Protein AF-A0A0G4FHY3-F1 (afdb_monomer)

pLDDT: mean 76.64, std 23.53, range [25.31, 97.62]

Structure (mmCIF, N/CA/C/O backbone):
data_AF-A0A0G4FHY3-F1
#
_entry.id   AF-A0A0G4FHY3-F1
#
loop_
_atom_site.group_PDB
_atom_site.id
_atom_site.type_symbol
_atom_site.label_atom_id
_atom_site.label_alt_id
_atom_site.label_comp_id
_atom_site.label_asym_id
_atom_site.label_entity_id
_atom_site.label_seq_id
_atom_site.pdbx_PDB_ins_code
_atom_site.Cartn_x
_atom_site.Cartn_y
_atom_site.Cartn_z
_atom_site.occupancy
_atom_site.B_iso_or_equiv
_atom_site.auth_seq_id
_atom_site.auth_comp_id
_atom_site.auth_asym_id
_atom_site.auth_atom_id
_atom_site.pdbx_PDB_model_num
ATOM 1 N N . MET A 1 1 ? 30.660 -23.565 -9.962 1.00 37.38 1 MET A N 1
ATOM 2 C CA . MET A 1 1 ? 29.547 -23.024 -10.775 1.00 37.38 1 MET A CA 1
ATOM 3 C C . MET A 1 1 ? 28.335 -22.859 -9.867 1.00 37.38 1 MET A C 1
ATOM 5 O O . MET A 1 1 ? 27.983 -23.794 -9.158 1.00 37.38 1 MET A O 1
ATOM 9 N N . GLN A 1 2 ? 27.834 -21.629 -9.758 1.00 36.97 2 GLN A N 1
ATOM 10 C CA . GLN A 1 2 ? 26.871 -21.184 -8.745 1.00 36.97 2 GLN A CA 1
ATOM 11 C C . GLN A 1 2 ? 25.466 -21.728 -9.037 1.00 36.97 2 GLN A C 1
ATOM 13 O O . GLN A 1 2 ? 24.968 -21.614 -10.152 1.00 36.97 2 GLN A O 1
ATOM 18 N N . ARG A 1 3 ? 24.839 -22.329 -8.019 1.00 38.53 3 ARG A N 1
ATOM 19 C CA . ARG A 1 3 ? 23.439 -22.769 -8.043 1.00 38.53 3 ARG A CA 1
ATOM 20 C C . ARG A 1 3 ? 22.540 -21.538 -7.930 1.00 38.53 3 ARG A C 1
ATOM 22 O O . ARG A 1 3 ? 22.625 -20.821 -6.936 1.00 38.53 3 ARG A O 1
ATOM 29 N N . GLY A 1 4 ? 21.711 -21.310 -8.947 1.00 34.38 4 GLY A N 1
ATOM 30 C CA . GLY A 1 4 ? 20.689 -20.268 -8.951 1.00 34.38 4 GLY A CA 1
ATOM 31 C C . GLY A 1 4 ? 19.748 -20.437 -7.761 1.00 34.38 4 GLY A C 1
ATOM 32 O O . GLY A 1 4 ? 19.126 -21.482 -7.585 1.00 34.38 4 GLY A O 1
ATOM 33 N N . TRP A 1 5 ? 19.696 -19.416 -6.913 1.00 36.44 5 TRP A N 1
ATOM 34 C CA . TRP A 1 5 ? 18.710 -19.295 -5.851 1.00 36.44 5 TRP A CA 1
ATOM 35 C C . TRP A 1 5 ? 17.417 -18.779 -6.485 1.00 36.44 5 TRP A C 1
ATOM 37 O O . TRP A 1 5 ? 17.346 -17.613 -6.863 1.00 36.44 5 TRP A O 1
ATOM 47 N N . ASP A 1 6 ? 16.420 -19.652 -6.628 1.00 43.19 6 ASP A N 1
ATOM 48 C CA . ASP A 1 6 ? 15.082 -19.283 -7.092 1.00 43.19 6 ASP A CA 1
ATOM 49 C C . ASP A 1 6 ? 14.117 -19.202 -5.889 1.00 43.19 6 ASP A C 1
ATOM 51 O O . ASP A 1 6 ? 13.710 -20.232 -5.338 1.00 43.19 6 ASP A O 1
ATOM 55 N N . PRO A 1 7 ? 13.766 -17.992 -5.418 1.00 42.69 7 PRO A N 1
ATOM 56 C CA . PRO A 1 7 ? 12.869 -17.809 -4.280 1.00 42.69 7 PRO A CA 1
ATOM 57 C C . PRO A 1 7 ? 11.392 -18.125 -4.594 1.00 42.69 7 PRO A C 1
ATOM 59 O O . PRO A 1 7 ? 10.575 -18.120 -3.668 1.00 42.69 7 PRO A O 1
ATOM 62 N N . LEU A 1 8 ? 11.025 -18.427 -5.849 1.00 45.44 8 LEU A N 1
ATOM 63 C CA . LEU A 1 8 ? 9.639 -18.717 -6.248 1.00 45.44 8 LEU A CA 1
ATOM 64 C C . LEU A 1 8 ? 9.207 -20.158 -5.953 1.00 45.44 8 LEU A C 1
ATOM 66 O O . LEU A 1 8 ? 8.008 -20.415 -5.825 1.00 45.44 8 LEU A O 1
ATOM 70 N N . ALA A 1 9 ? 10.147 -21.095 -5.800 1.00 46.34 9 ALA A N 1
ATOM 71 C CA . ALA A 1 9 ? 9.810 -22.511 -5.644 1.00 46.34 9 ALA A CA 1
ATOM 72 C C . ALA A 1 9 ? 9.086 -22.827 -4.321 1.00 46.34 9 ALA A C 1
ATOM 74 O O . ALA A 1 9 ? 8.292 -23.754 -4.271 1.00 46.34 9 ALA A O 1
ATOM 75 N N . LYS A 1 10 ? 9.301 -22.037 -3.258 1.00 39.06 10 LYS A N 1
ATOM 76 C CA . 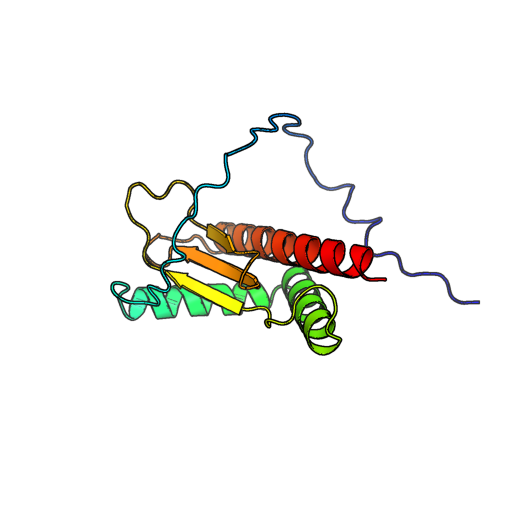LYS A 1 10 ? 8.710 -22.295 -1.928 1.00 39.06 10 LYS A CA 1
ATOM 77 C C . LYS A 1 10 ? 7.429 -21.517 -1.622 1.00 39.06 10 LYS A C 1
ATOM 79 O O . LYS A 1 10 ? 6.884 -21.667 -0.532 1.00 39.06 10 LYS A O 1
ATOM 84 N N . LEU A 1 11 ? 6.961 -20.655 -2.529 1.00 40.31 11 LEU A N 1
ATOM 85 C CA . LEU A 1 11 ? 5.754 -19.851 -2.291 1.00 40.31 11 LEU A CA 1
ATOM 86 C C . LEU A 1 11 ? 4.485 -20.469 -2.898 1.00 40.31 11 LEU A C 1
ATOM 88 O O . LEU A 1 11 ? 3.387 -20.079 -2.508 1.00 40.31 11 LEU A O 1
ATOM 92 N N . LYS A 1 12 ? 4.632 -21.418 -3.834 1.00 39.25 12 LYS A N 1
ATOM 93 C CA . LYS A 1 12 ? 3.509 -22.057 -4.536 1.00 39.25 12 LYS A CA 1
ATOM 94 C C . LYS A 1 12 ? 2.767 -23.098 -3.686 1.00 39.25 12 LYS A C 1
ATOM 96 O O . LYS A 1 12 ? 1.567 -23.251 -3.865 1.00 39.25 12 LYS A O 1
ATOM 101 N N . ASP A 1 13 ? 3.423 -23.710 -2.701 1.00 36.03 13 ASP A N 1
ATOM 102 C CA . ASP A 1 13 ? 2.856 -24.823 -1.918 1.00 36.03 13 ASP A CA 1
ATOM 103 C C . ASP A 1 13 ? 2.009 -24.401 -0.699 1.00 36.03 13 ASP A C 1
ATOM 105 O O . ASP A 1 13 ? 1.736 -25.209 0.185 1.00 36.03 13 ASP A O 1
ATOM 109 N N . SER A 1 14 ? 1.611 -23.129 -0.569 1.00 39.66 14 SER A N 1
ATOM 110 C CA . SER A 1 14 ? 0.862 -22.659 0.619 1.00 39.66 14 SER A CA 1
ATOM 111 C C . SER A 1 14 ? -0.305 -21.717 0.323 1.00 39.66 14 SER A C 1
ATOM 113 O O . SER A 1 14 ? -0.755 -20.998 1.215 1.00 39.66 14 SER A O 1
ATOM 115 N N . LEU A 1 15 ? -0.815 -21.710 -0.909 1.00 40.91 15 LEU A N 1
ATOM 116 C CA . LEU A 1 15 ? -2.033 -20.979 -1.258 1.00 40.91 15 LEU A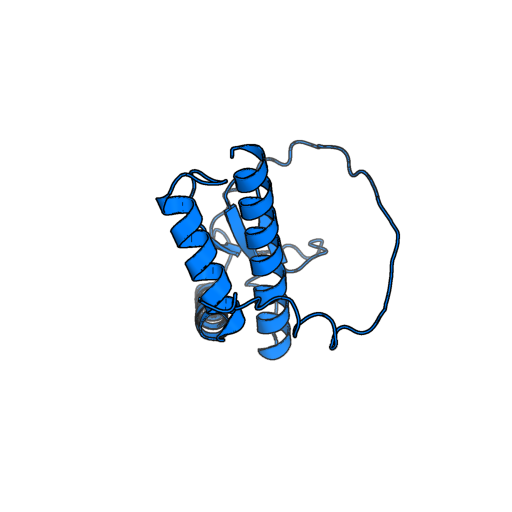 CA 1
ATOM 117 C C . LEU A 1 15 ? -3.196 -21.969 -1.412 1.00 40.91 15 LEU A C 1
ATOM 119 O O . LEU A 1 15 ? -3.110 -22.853 -2.264 1.00 40.91 15 LEU A O 1
ATOM 123 N N . PRO A 1 16 ? -4.279 -21.853 -0.621 1.00 36.81 16 PRO A N 1
ATOM 124 C CA . PRO A 1 16 ? -5.478 -22.634 -0.876 1.00 36.81 16 PRO A CA 1
ATOM 125 C C . PRO A 1 16 ? -6.066 -22.246 -2.235 1.00 36.81 16 PRO A C 1
ATOM 127 O O . PRO A 1 16 ? -6.204 -21.068 -2.570 1.00 36.81 16 PRO A O 1
ATOM 130 N N . SER A 1 17 ? -6.407 -23.268 -3.013 1.00 38.81 17 SER A N 1
ATOM 131 C CA . SER A 1 17 ? -7.092 -23.173 -4.295 1.00 38.81 17 SER A CA 1
ATOM 132 C C . SER A 1 17 ? -8.526 -22.690 -4.080 1.00 38.81 17 SER A C 1
ATOM 134 O O . SER A 1 17 ? -9.412 -23.506 -3.869 1.00 38.81 17 SER A O 1
ATOM 136 N N . PHE A 1 18 ? -8.780 -21.382 -4.125 1.00 40.62 18 PHE A N 1
ATOM 137 C CA . PHE A 1 18 ? -10.146 -20.875 -4.264 1.00 40.62 18 PHE A CA 1
ATOM 138 C C . PHE A 1 18 ? -10.204 -19.710 -5.263 1.00 40.62 18 PHE A C 1
ATOM 140 O O . PHE A 1 18 ? -9.692 -18.623 -5.017 1.00 40.62 18 PHE A O 1
ATOM 147 N N . LEU A 1 19 ? -10.897 -20.014 -6.366 1.00 37.62 19 LEU A N 1
ATOM 148 C CA . LEU A 1 19 ? -11.511 -19.151 -7.381 1.00 37.62 19 LEU A CA 1
ATOM 149 C C . LEU A 1 19 ? -10.616 -18.592 -8.492 1.00 37.62 19 LEU A C 1
ATOM 151 O O . LEU A 1 19 ? -10.154 -17.456 -8.496 1.00 37.62 19 LEU A O 1
ATOM 155 N N . SER A 1 20 ? -10.500 -19.450 -9.505 1.00 32.31 20 SER A N 1
ATOM 156 C CA . SER A 1 20 ? -10.386 -19.081 -10.909 1.00 32.31 20 SER A CA 1
ATOM 157 C C . SER A 1 20 ? -11.681 -18.427 -11.418 1.00 32.31 20 SER A C 1
ATOM 159 O O . SER A 1 20 ? -12.777 -18.875 -11.084 1.00 32.31 20 SER A O 1
ATOM 161 N N . SER A 1 21 ? -11.484 -17.474 -12.335 1.00 35.25 21 SER A N 1
ATOM 162 C CA . SER A 1 21 ? -12.373 -17.056 -13.431 1.00 35.25 21 SER A CA 1
ATOM 163 C C . SER A 1 21 ? -13.407 -15.955 -13.168 1.00 35.25 21 SER A C 1
ATOM 165 O O . SER A 1 21 ? -14.458 -16.157 -12.572 1.00 35.25 21 SER A O 1
ATOM 167 N N . GLY A 1 22 ? -13.122 -14.796 -13.766 1.00 25.31 22 GLY A N 1
ATOM 168 C CA . GLY A 1 22 ? -14.048 -13.688 -13.965 1.00 25.31 22 GLY A CA 1
ATOM 169 C C . GLY A 1 22 ? -13.314 -12.475 -14.524 1.00 25.31 22 GLY A C 1
ATOM 170 O O . GLY A 1 22 ? -13.193 -11.465 -13.842 1.00 25.31 22 GLY A O 1
ATOM 171 N N . SER A 1 23 ? -12.758 -12.602 -15.733 1.00 41.12 23 SER A N 1
ATOM 172 C CA . SER A 1 23 ? -12.209 -11.472 -16.485 1.00 41.12 23 SER A CA 1
ATOM 173 C C . SER A 1 23 ? -13.372 -10.559 -16.871 1.00 41.12 23 SER A C 1
ATOM 175 O O . SER A 1 23 ? -14.046 -10.800 -17.866 1.00 41.12 23 SER A O 1
ATOM 177 N N . VAL A 1 24 ? -13.656 -9.561 -16.038 1.00 31.92 24 VAL A N 1
ATOM 178 C CA . VAL A 1 24 ? -14.522 -8.440 -16.400 1.00 31.92 24 VAL A CA 1
ATOM 179 C C . VAL A 1 24 ? -13.596 -7.347 -16.898 1.00 31.92 24 VAL A C 1
ATOM 181 O O . VAL A 1 24 ? -12.868 -6.729 -16.123 1.00 31.92 24 VAL A O 1
ATOM 184 N N . GLU A 1 25 ? -13.608 -7.146 -18.210 1.00 33.97 25 GLU A N 1
ATOM 185 C CA . GLU A 1 25 ? -13.110 -5.932 -18.839 1.00 33.97 25 GLU A CA 1
ATOM 186 C C . GLU A 1 25 ? -13.931 -4.762 -18.285 1.00 33.97 25 GLU A C 1
ATOM 188 O O . GLU A 1 25 ? -15.050 -4.494 -18.719 1.00 33.97 25 GLU A O 1
ATOM 193 N N . THR A 1 26 ? -13.424 -4.095 -17.249 1.00 32.53 26 THR A N 1
ATOM 194 C CA . THR A 1 26 ? -13.975 -2.806 -16.840 1.00 32.53 26 THR A CA 1
ATOM 195 C C . THR A 1 26 ? -13.483 -1.756 -17.831 1.00 32.53 26 THR A C 1
ATOM 197 O O . THR A 1 26 ? -12.268 -1.654 -18.021 1.00 32.53 26 THR A O 1
ATOM 200 N N . PRO A 1 27 ? -14.385 -0.978 -18.451 1.00 36.16 27 PRO A N 1
ATOM 201 C CA . PRO A 1 27 ? -14.004 0.059 -19.392 1.00 36.16 27 PRO A CA 1
ATOM 202 C C . PRO A 1 27 ? -13.119 1.087 -18.687 1.00 36.16 27 PRO A C 1
ATOM 204 O O . PRO A 1 27 ? -13.431 1.513 -17.571 1.00 36.16 27 PRO A O 1
ATOM 207 N N . GLU A 1 28 ? -12.034 1.475 -19.360 1.00 40.66 28 GLU A N 1
ATOM 208 C CA . GLU A 1 28 ? -11.273 2.701 -19.120 1.00 40.66 28 GLU A CA 1
AT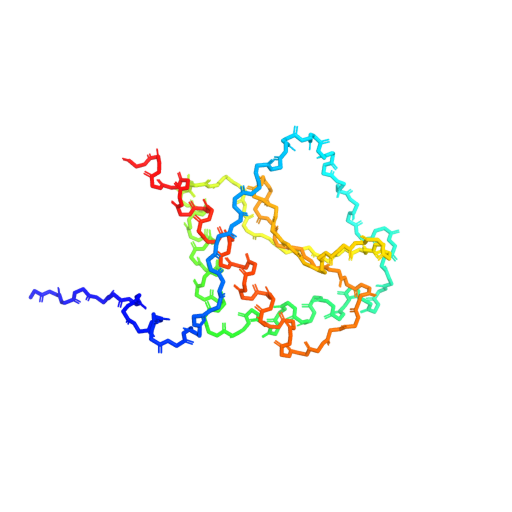OM 209 C C . GLU A 1 28 ? -12.245 3.888 -19.112 1.00 40.66 28 GLU A C 1
ATOM 211 O O . GLU A 1 28 ? -12.505 4.531 -20.123 1.00 40.66 28 GLU A O 1
ATOM 216 N N . LYS A 1 29 ? -12.855 4.157 -17.961 1.00 34.72 29 LYS A N 1
ATOM 217 C CA . LYS A 1 29 ? -13.359 5.482 -17.647 1.00 34.72 29 LYS A CA 1
ATOM 218 C C . LYS A 1 29 ? -12.226 6.185 -16.942 1.00 34.72 29 LYS A C 1
ATOM 220 O O . LYS A 1 29 ? -11.839 5.757 -15.854 1.00 34.72 29 LYS A O 1
ATOM 225 N N . ASP A 1 30 ? -11.727 7.235 -17.585 1.00 38.72 30 ASP A N 1
ATOM 226 C CA . ASP A 1 30 ? -10.990 8.341 -16.990 1.00 38.72 30 ASP A CA 1
ATOM 227 C C . ASP A 1 30 ? -11.533 8.651 -15.593 1.00 38.72 30 ASP A C 1
ATOM 229 O O . ASP A 1 30 ? -12.476 9.421 -15.405 1.00 38.72 30 ASP A O 1
ATOM 233 N N . LEU A 1 31 ? -10.954 8.002 -14.588 1.00 36.97 31 LEU A N 1
ATOM 234 C CA . LEU A 1 31 ? -11.096 8.423 -13.216 1.00 36.97 31 LEU A CA 1
ATOM 235 C C . LEU A 1 31 ? -10.094 9.564 -13.075 1.00 36.97 31 LEU A C 1
ATOM 237 O O . LEU A 1 31 ? -8.888 9.294 -13.139 1.00 36.97 31 LEU A O 1
ATOM 241 N N . PRO A 1 32 ? -10.536 10.824 -12.893 1.00 39.59 32 PRO A N 1
ATOM 242 C CA . PRO A 1 32 ? -9.618 11.854 -12.448 1.00 39.59 32 PRO A CA 1
ATOM 243 C C . PRO A 1 32 ? -9.013 11.314 -11.160 1.00 39.59 32 PRO A C 1
ATOM 245 O O . PRO A 1 32 ? -9.743 11.042 -10.208 1.00 39.59 32 PRO A O 1
ATOM 248 N N . CYS A 1 33 ? -7.705 11.053 -11.153 1.00 39.50 33 CYS A N 1
ATOM 249 C CA . CYS A 1 33 ? -7.011 10.693 -9.928 1.00 39.50 33 CYS A CA 1
ATOM 250 C C . CYS A 1 33 ? -7.269 11.852 -8.966 1.00 39.50 33 CYS A C 1
ATOM 252 O O . CYS A 1 33 ? -6.736 12.938 -9.212 1.00 39.50 33 CYS A O 1
ATOM 254 N N . PRO A 1 34 ? -8.080 11.699 -7.902 1.00 45.44 34 PRO A N 1
ATOM 255 C CA . PRO A 1 34 ? -8.130 12.747 -6.924 1.00 45.44 34 PRO A CA 1
ATOM 256 C C . PRO A 1 34 ? -6.821 12.593 -6.169 1.00 45.44 34 PRO A C 1
ATOM 258 O O . PRO A 1 34 ? -6.674 11.723 -5.307 1.00 45.44 34 PRO A O 1
ATOM 261 N N . VAL A 1 35 ? -5.865 13.457 -6.491 1.00 46.66 35 VAL A N 1
ATOM 262 C CA . VAL A 1 35 ? -4.896 13.930 -5.508 1.00 46.66 35 VAL A CA 1
ATOM 263 C C . VAL A 1 35 ? -5.702 14.737 -4.483 1.00 46.66 35 VAL A C 1
ATOM 265 O O . VAL A 1 35 ? -5.644 15.955 -4.431 1.00 46.66 35 VAL A O 1
ATOM 268 N N . GLN A 1 36 ? -6.551 14.051 -3.720 1.00 49.81 36 GLN A N 1
ATOM 269 C CA . GLN A 1 36 ? -7.063 14.538 -2.449 1.00 49.81 36 GLN A CA 1
ATOM 270 C C . GLN A 1 36 ? -6.270 13.790 -1.393 1.00 49.81 36 GLN A C 1
ATOM 272 O O . GLN A 1 36 ? -6.702 12.818 -0.772 1.00 49.81 36 GLN A O 1
ATOM 277 N N . SER A 1 37 ? -5.014 14.211 -1.314 1.00 56.41 37 SER A N 1
ATOM 278 C CA . SER A 1 37 ? -4.135 13.978 -0.189 1.00 56.41 37 SER A CA 1
ATOM 279 C C . SER A 1 37 ? -4.788 14.578 1.054 1.00 56.41 37 SER A C 1
ATOM 281 O O . SER A 1 37 ? -4.991 15.780 1.123 1.00 56.41 37 SER A O 1
ATOM 283 N N . ASP A 1 38 ? -5.108 13.728 2.026 1.00 55.97 38 ASP A N 1
ATOM 284 C CA . ASP A 1 38 ? -5.351 14.082 3.429 1.00 55.97 38 ASP A CA 1
ATOM 285 C C . ASP A 1 38 ? -6.541 15.011 3.802 1.00 55.97 38 ASP A C 1
ATOM 287 O O . ASP A 1 38 ? -6.829 15.099 4.998 1.00 55.97 38 ASP A O 1
ATOM 291 N N . ASP A 1 39 ? -7.277 15.622 2.860 1.00 61.94 39 ASP A N 1
ATOM 292 C CA . ASP A 1 39 ? -8.249 16.729 3.089 1.00 61.94 39 ASP A CA 1
ATOM 293 C C . ASP A 1 39 ? -9.499 16.442 3.957 1.00 61.94 39 ASP A C 1
ATOM 295 O O . ASP A 1 39 ? -10.347 17.308 4.153 1.00 61.94 39 ASP A O 1
ATOM 299 N N . GLY A 1 40 ? -9.602 15.269 4.575 1.00 77.31 40 GLY A N 1
ATOM 300 C CA . GLY A 1 40 ? -10.628 15.017 5.593 1.00 77.31 40 GLY A CA 1
ATOM 301 C C . GLY A 1 40 ? -10.309 13.887 6.566 1.00 77.31 40 GLY A C 1
ATOM 302 O O . GLY A 1 40 ? -11.187 13.435 7.298 1.00 77.31 40 GLY A O 1
ATOM 303 N N . LEU A 1 41 ? -9.050 13.437 6.605 1.00 88.56 41 LEU A N 1
ATOM 304 C CA . LEU A 1 41 ? -8.585 12.537 7.659 1.00 88.56 41 LEU A CA 1
ATOM 305 C C . LEU A 1 41 ? -8.231 13.338 8.907 1.00 88.56 41 LEU A C 1
ATOM 307 O O . LEU A 1 41 ? -7.493 14.325 8.820 1.00 88.56 41 LEU A O 1
ATOM 311 N N . SER A 1 42 ? -8.657 12.858 10.068 1.00 91.75 42 SER A N 1
ATOM 312 C CA . SER A 1 42 ? -8.146 13.340 11.350 1.00 91.75 42 SER A CA 1
ATOM 313 C C . SER A 1 42 ? -6.647 13.039 11.493 1.00 91.75 42 SER A C 1
ATOM 315 O O . SER A 1 42 ? -6.092 12.150 10.836 1.00 91.75 42 SER A O 1
ATOM 317 N N . GLU A 1 43 ? -5.959 13.782 12.362 1.00 92.44 43 GLU A N 1
ATOM 318 C CA . GLU A 1 43 ? -4.534 13.548 12.622 1.00 92.44 43 GLU A CA 1
ATOM 319 C C . GLU A 1 43 ? -4.280 12.132 13.167 1.00 92.44 43 GLU A C 1
ATOM 321 O O . GLU A 1 43 ? -3.294 11.488 12.804 1.00 92.44 43 GLU A O 1
ATOM 326 N N . GLU A 1 44 ? -5.195 11.630 13.998 1.00 93.56 44 GLU A N 1
ATOM 327 C CA . GLU A 1 44 ? -5.132 10.287 14.569 1.00 93.56 44 GLU A CA 1
ATOM 328 C C . GLU A 1 44 ? -5.206 9.210 13.482 1.00 93.56 44 GLU A C 1
ATOM 330 O O . GLU A 1 44 ? -4.318 8.361 13.412 1.00 93.56 44 GLU A O 1
ATOM 335 N N . GLU A 1 45 ? -6.176 9.299 12.568 1.00 93.62 45 GLU A N 1
ATOM 336 C CA . GLU A 1 45 ? -6.317 8.352 11.452 1.00 93.62 45 GLU A CA 1
ATOM 337 C C . GLU A 1 45 ? -5.075 8.349 10.551 1.00 93.62 45 GLU A C 1
ATOM 339 O O . GLU A 1 45 ? -4.573 7.287 10.162 1.00 93.62 45 GLU A O 1
ATOM 344 N N . ARG A 1 46 ? -4.518 9.531 10.245 1.00 92.19 46 ARG A N 1
ATOM 345 C CA . ARG A 1 46 ? -3.269 9.633 9.467 1.00 92.19 46 ARG A CA 1
ATOM 346 C C . ARG A 1 46 ? -2.107 8.976 10.201 1.00 92.19 46 ARG A C 1
ATOM 348 O O . ARG A 1 46 ? -1.328 8.237 9.591 1.00 92.19 46 ARG A O 1
ATOM 355 N N . ARG A 1 47 ? -1.971 9.247 11.500 1.00 94.38 47 ARG A N 1
ATOM 356 C CA . ARG A 1 47 ? -0.897 8.709 12.341 1.00 94.38 47 ARG A CA 1
ATOM 357 C C . ARG A 1 47 ? -0.994 7.190 12.451 1.00 94.38 47 ARG A C 1
ATOM 359 O O . ARG A 1 47 ? 0.020 6.515 12.270 1.00 94.38 47 ARG A O 1
ATOM 366 N N . GLU A 1 48 ? -2.187 6.656 12.695 1.00 95.00 48 GLU A N 1
ATOM 367 C CA . GLU A 1 48 ? -2.428 5.217 12.793 1.00 95.00 48 GLU A CA 1
ATOM 368 C C . GLU A 1 48 ? -2.145 4.516 11.460 1.00 95.00 48 GLU A C 1
ATOM 370 O O . GLU A 1 48 ? -1.384 3.546 11.427 1.00 95.00 48 GLU A O 1
ATOM 375 N N . CYS A 1 49 ? -2.656 5.045 10.346 1.00 94.81 49 CYS A N 1
ATOM 376 C CA . CYS A 1 49 ? -2.393 4.491 9.019 1.00 94.81 49 CYS A CA 1
ATOM 377 C C . CYS A 1 49 ? -0.887 4.450 8.707 1.00 94.81 49 CYS A C 1
ATOM 379 O O . CYS A 1 49 ? -0.354 3.399 8.340 1.00 94.81 49 CYS A O 1
ATOM 381 N N . ARG A 1 50 ? -0.156 5.550 8.939 1.00 94.88 50 ARG A N 1
ATOM 382 C CA . ARG A 1 50 ? 1.308 5.586 8.746 1.00 94.88 50 ARG A CA 1
ATOM 383 C C . ARG A 1 50 ? 2.038 4.615 9.672 1.00 94.88 50 ARG A C 1
ATOM 385 O O . ARG A 1 50 ? 2.998 3.967 9.248 1.00 94.88 50 ARG A O 1
ATOM 392 N N . PHE A 1 51 ? 1.590 4.485 10.920 1.00 95.62 51 PHE A N 1
ATOM 393 C CA . PHE A 1 51 ? 2.146 3.521 11.865 1.00 95.62 51 PHE A CA 1
ATOM 394 C C . PHE A 1 51 ? 1.962 2.079 11.374 1.00 95.62 51 PHE A C 1
ATOM 396 O O . PHE A 1 51 ? 2.924 1.306 11.380 1.00 95.62 51 PHE A O 1
ATOM 403 N N . LEU A 1 52 ? 0.764 1.727 10.902 1.00 96.00 52 LEU A N 1
ATOM 404 C CA . LEU A 1 52 ? 0.463 0.403 10.360 1.00 96.00 52 LEU A CA 1
ATOM 405 C C . LEU A 1 52 ? 1.273 0.104 9.096 1.00 96.00 52 LEU A C 1
ATOM 407 O O . LEU A 1 52 ? 1.852 -0.978 9.001 1.00 96.00 52 LEU A O 1
ATOM 411 N N . ILE A 1 53 ? 1.400 1.062 8.171 1.00 96.75 53 ILE A N 1
ATOM 412 C CA . ILE A 1 53 ? 2.253 0.922 6.979 1.00 96.75 53 ILE A CA 1
ATOM 413 C C . ILE A 1 53 ? 3.692 0.639 7.390 1.00 96.75 53 ILE A C 1
ATOM 415 O O . ILE A 1 53 ? 4.290 -0.315 6.894 1.00 96.75 53 ILE A O 1
ATOM 419 N N . ARG A 1 54 ? 4.244 1.428 8.319 1.00 95.62 54 ARG A N 1
ATOM 420 C CA . ARG A 1 54 ? 5.616 1.245 8.802 1.00 95.62 54 ARG A CA 1
ATOM 421 C C . ARG A 1 54 ? 5.805 -0.153 9.388 1.00 95.62 54 ARG A C 1
ATOM 423 O O . ARG A 1 54 ? 6.685 -0.885 8.950 1.00 95.62 54 ARG A O 1
ATOM 430 N N . LYS A 1 55 ? 4.936 -0.555 10.319 1.00 95.00 55 LYS A N 1
ATOM 431 C CA . LYS A 1 55 ? 5.019 -1.871 10.970 1.00 95.00 55 LYS A CA 1
ATOM 432 C C . LYS A 1 55 ? 4.805 -3.034 10.008 1.00 95.00 55 LYS A C 1
ATOM 434 O O . LYS A 1 55 ? 5.480 -4.052 10.129 1.00 95.00 55 LYS A O 1
ATOM 439 N N . GLY A 1 56 ? 3.894 -2.901 9.053 1.00 94.25 56 GLY A N 1
ATOM 440 C CA . GLY A 1 56 ? 3.665 -3.922 8.036 1.00 94.25 56 GLY A CA 1
ATOM 441 C C . GLY A 1 56 ? 4.802 -4.012 7.015 1.00 94.25 56 GLY A C 1
ATOM 442 O O . GLY A 1 56 ? 5.096 -5.101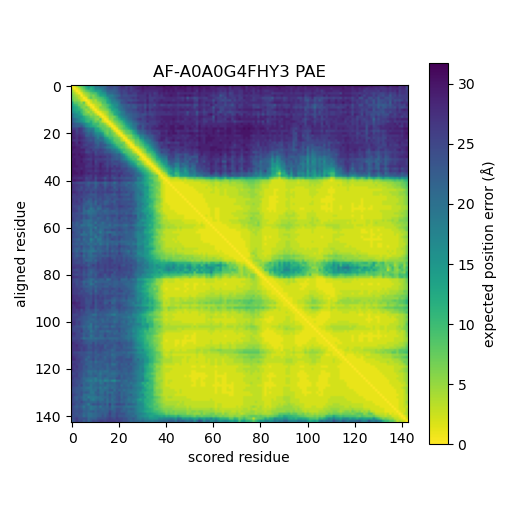 6.516 1.00 94.25 56 GLY A O 1
ATOM 443 N N . SER A 1 57 ? 5.480 -2.895 6.744 1.00 94.69 57 SER A N 1
ATOM 444 C CA . SER A 1 57 ? 6.654 -2.837 5.866 1.00 94.69 57 SER A CA 1
ATOM 445 C C . SER A 1 57 ? 7.894 -3.455 6.511 1.00 94.69 57 SER A C 1
ATOM 447 O O . SER A 1 57 ? 8.741 -3.972 5.791 1.00 94.69 57 SER A O 1
ATOM 449 N N . ASP A 1 58 ? 7.975 -3.494 7.846 1.00 93.19 58 ASP A N 1
ATOM 450 C CA . ASP A 1 58 ? 9.043 -4.196 8.574 1.00 93.19 58 ASP A CA 1
ATOM 451 C C . ASP A 1 58 ? 8.975 -5.728 8.388 1.00 93.19 58 ASP A C 1
ATOM 453 O O . ASP A 1 58 ? 9.958 -6.439 8.619 1.00 93.19 58 ASP A O 1
ATOM 457 N N . HIS A 1 59 ? 7.831 -6.270 7.952 1.00 93.81 59 HIS A N 1
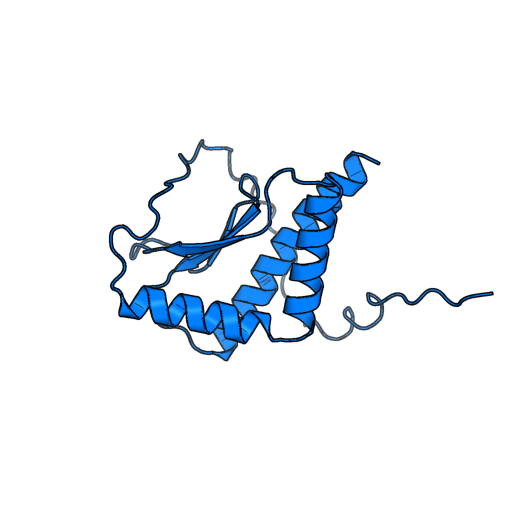ATOM 458 C CA . HIS A 1 59 ? 7.697 -7.698 7.689 1.00 93.81 59 HIS A CA 1
ATOM 459 C C . HIS A 1 59 ? 8.585 -8.111 6.506 1.00 93.81 59 HIS A C 1
ATOM 461 O O . HIS A 1 59 ? 8.412 -7.622 5.389 1.00 93.81 59 HIS A O 1
ATOM 467 N N . ARG A 1 60 ? 9.482 -9.084 6.727 1.00 92.62 60 ARG A N 1
ATOM 468 C CA . ARG A 1 60 ? 10.561 -9.473 5.796 1.00 92.62 60 ARG A CA 1
ATOM 469 C C . ARG A 1 60 ? 10.143 -9.518 4.320 1.00 92.62 60 ARG A C 1
ATOM 471 O O . ARG A 1 60 ? 10.755 -8.847 3.501 1.00 92.62 60 ARG A O 1
ATOM 478 N N . LYS A 1 61 ? 9.089 -10.275 3.991 1.00 92.19 61 LYS A N 1
ATOM 479 C CA . LYS A 1 61 ? 8.617 -10.428 2.599 1.00 92.19 61 LYS A CA 1
ATOM 480 C C . LYS A 1 61 ? 8.140 -9.109 1.979 1.00 92.19 61 LYS A C 1
ATOM 482 O O . LYS A 1 61 ? 8.373 -8.866 0.804 1.00 92.19 61 LYS A O 1
ATOM 487 N N . THR A 1 62 ? 7.459 -8.269 2.756 1.00 94.50 62 THR A N 1
ATOM 488 C CA . THR A 1 62 ? 6.974 -6.964 2.292 1.00 94.50 62 THR A CA 1
ATOM 489 C C . THR A 1 62 ? 8.156 -6.037 2.038 1.00 94.50 62 THR A C 1
ATOM 491 O O . THR A 1 62 ? 8.237 -5.433 0.972 1.00 94.50 62 THR A O 1
ATOM 494 N N . ARG A 1 63 ? 9.113 -6.001 2.974 1.00 96.56 63 ARG A N 1
ATOM 495 C CA . ARG A 1 63 ? 10.346 -5.221 2.850 1.00 96.56 63 ARG A CA 1
ATOM 496 C C . ARG A 1 63 ? 11.133 -5.574 1.590 1.00 96.56 63 ARG A C 1
ATOM 498 O O . ARG A 1 63 ? 11.477 -4.685 0.824 1.00 96.56 63 ARG A O 1
ATOM 505 N N . GLU A 1 64 ? 11.358 -6.866 1.349 1.00 96.12 64 GLU A N 1
ATOM 506 C CA . GLU A 1 64 ? 12.094 -7.355 0.174 1.00 96.12 64 GLU A CA 1
ATOM 507 C C . GLU A 1 64 ? 11.452 -6.879 -1.146 1.00 96.12 64 GLU A C 1
ATOM 509 O O . GLU A 1 64 ? 12.166 -6.468 -2.064 1.00 96.12 64 GLU A O 1
ATOM 514 N N . MET A 1 65 ? 10.115 -6.865 -1.232 1.00 95.44 65 MET A N 1
ATOM 515 C CA . MET A 1 65 ? 9.396 -6.354 -2.408 1.00 95.44 65 MET A CA 1
ATOM 516 C C . MET A 1 65 ? 9.513 -4.832 -2.557 1.00 95.44 65 MET A C 1
ATOM 518 O O . MET A 1 65 ? 9.754 -4.353 -3.664 1.00 95.44 65 MET A O 1
ATOM 522 N N . ILE A 1 66 ? 9.384 -4.074 -1.462 1.00 94.81 66 ILE A N 1
ATOM 523 C CA . ILE A 1 66 ? 9.524 -2.607 -1.473 1.00 94.81 66 ILE A CA 1
ATOM 524 C C . ILE A 1 66 ? 10.934 -2.206 -1.922 1.00 94.81 66 ILE A C 1
ATOM 526 O O . ILE A 1 66 ? 11.087 -1.358 -2.799 1.00 94.81 66 ILE A O 1
ATOM 530 N N . GLU A 1 67 ? 11.968 -2.850 -1.383 1.00 94.62 67 GLU A N 1
ATOM 531 C CA . GLU A 1 67 ? 13.351 -2.598 -1.793 1.00 94.62 67 GLU A CA 1
ATOM 532 C C . GLU A 1 67 ? 13.580 -2.946 -3.271 1.00 94.62 67 GLU A C 1
ATOM 534 O O . GLU A 1 67 ? 14.303 -2.249 -3.984 1.00 94.62 67 GLU A O 1
ATOM 539 N N . ALA A 1 68 ? 12.975 -4.031 -3.764 1.00 92.69 68 ALA A N 1
ATOM 540 C CA . ALA A 1 68 ? 13.073 -4.390 -5.173 1.00 92.69 68 ALA A CA 1
ATOM 541 C C . ALA A 1 68 ? 12.384 -3.353 -6.074 1.00 92.69 68 ALA A C 1
ATOM 543 O O . ALA A 1 68 ? 12.953 -2.973 -7.097 1.00 92.69 68 ALA A O 1
ATOM 544 N N . LEU A 1 69 ? 11.211 -2.854 -5.674 1.00 92.12 69 LEU A N 1
ATOM 545 C CA . LEU A 1 69 ? 10.506 -1.761 -6.348 1.00 92.12 69 LEU A CA 1
ATOM 546 C C . LEU A 1 69 ? 11.359 -0.489 -6.426 1.00 92.12 69 LEU A C 1
ATOM 548 O O . LEU A 1 69 ? 11.476 0.100 -7.501 1.00 92.12 69 LEU A O 1
ATOM 552 N N . GLN A 1 70 ? 12.006 -0.107 -5.323 1.00 90.56 70 GLN A N 1
ATOM 553 C CA . GLN A 1 70 ? 12.911 1.046 -5.273 1.00 90.56 70 GLN A CA 1
ATOM 554 C C . GLN A 1 70 ? 14.105 0.871 -6.221 1.00 90.56 70 GLN A C 1
ATOM 556 O O . GLN A 1 70 ? 14.354 1.734 -7.060 1.00 90.56 70 GLN A O 1
ATOM 561 N N . ARG A 1 71 ? 14.772 -0.291 -6.186 1.00 89.94 71 ARG A N 1
ATOM 562 C CA . ARG A 1 71 ? 15.895 -0.598 -7.093 1.00 89.94 71 ARG A CA 1
ATOM 563 C C . ARG A 1 71 ? 15.491 -0.609 -8.569 1.00 89.94 71 ARG A C 1
ATOM 565 O O . ARG A 1 71 ? 16.299 -0.263 -9.429 1.00 89.94 71 ARG A O 1
ATOM 572 N N . MET A 1 72 ? 14.272 -1.047 -8.893 1.00 86.75 72 MET A N 1
ATOM 573 C CA . MET A 1 72 ? 13.765 -1.003 -10.270 1.00 86.75 72 MET A CA 1
ATOM 574 C C . MET A 1 72 ? 13.549 0.441 -10.735 1.00 86.75 72 MET A C 1
ATOM 576 O O . MET A 1 72 ? 13.982 0.780 -11.838 1.00 86.75 72 MET A O 1
ATOM 580 N N . ALA A 1 73 ? 12.977 1.292 -9.877 1.00 85.06 73 ALA A N 1
ATOM 581 C CA . ALA A 1 73 ? 12.784 2.712 -10.163 1.00 85.06 73 ALA A CA 1
ATOM 582 C C . ALA A 1 73 ? 14.121 3.458 -10.353 1.00 85.06 73 ALA A C 1
ATOM 584 O O . ALA A 1 73 ? 14.283 4.166 -11.344 1.00 85.06 73 ALA A O 1
ATOM 585 N N . GLU A 1 74 ? 15.115 3.234 -9.482 1.00 84.25 74 GLU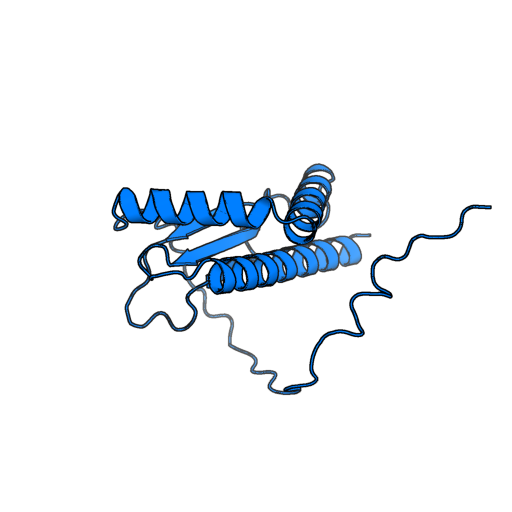 A N 1
ATOM 586 C CA . GLU A 1 74 ? 16.464 3.828 -9.595 1.00 84.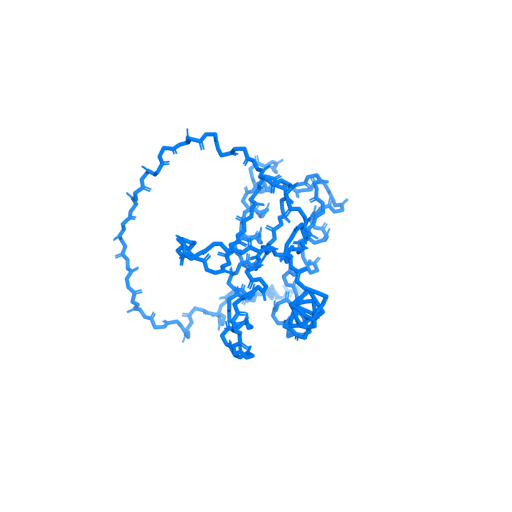25 74 GLU A CA 1
ATOM 587 C C . GLU A 1 74 ? 17.163 3.480 -10.917 1.00 84.25 74 GLU A C 1
ATOM 589 O O . GLU A 1 74 ? 17.897 4.287 -11.482 1.00 84.25 74 GLU A O 1
ATOM 594 N N . ARG A 1 75 ? 16.914 2.276 -11.439 1.00 83.19 75 ARG A N 1
ATOM 595 C CA . ARG A 1 75 ? 17.472 1.800 -12.714 1.00 83.19 75 ARG A CA 1
ATOM 596 C C . ARG A 1 75 ? 16.653 2.237 -13.932 1.00 83.19 75 ARG A C 1
ATOM 598 O O . ARG A 1 75 ? 16.937 1.777 -15.036 1.00 83.19 75 ARG A O 1
ATOM 605 N N . GLY A 1 76 ? 15.607 3.046 -13.746 1.00 77.25 76 GLY A N 1
ATOM 606 C CA . GLY A 1 76 ? 14.687 3.462 -14.810 1.00 77.25 76 GLY A CA 1
ATOM 607 C C . GLY A 1 76 ? 13.878 2.310 -15.421 1.00 77.25 76 GLY A C 1
ATOM 608 O O . GLY A 1 76 ? 13.335 2.442 -16.523 1.00 77.25 76 GLY A O 1
ATOM 609 N N . LYS A 1 77 ? 13.800 1.161 -14.735 1.00 70.50 77 LYS A N 1
ATOM 610 C CA . LYS A 1 77 ? 13.085 -0.025 -15.213 1.00 70.50 77 LYS A CA 1
ATOM 611 C C . LYS A 1 77 ? 11.626 0.025 -14.771 1.00 70.50 77 LYS A C 1
ATOM 613 O O . LYS A 1 77 ? 11.319 0.137 -13.589 1.00 70.50 77 LYS A O 1
ATOM 618 N N . GLY A 1 78 ? 10.716 -0.095 -15.736 1.00 65.44 78 GLY A N 1
ATOM 619 C CA . GLY A 1 78 ? 9.277 -0.265 -15.512 1.00 65.44 78 GLY A CA 1
ATOM 620 C C . GLY A 1 78 ? 8.503 0.977 -15.042 1.00 65.44 78 GLY A C 1
ATOM 621 O O . GLY A 1 78 ? 7.374 1.177 -15.483 1.00 65.44 78 GLY A O 1
ATOM 622 N N . THR A 1 79 ? 9.083 1.849 -14.217 1.00 67.31 79 THR A N 1
ATOM 623 C CA . THR A 1 79 ? 8.455 3.097 -13.746 1.00 67.31 79 THR A CA 1
ATOM 624 C C . THR A 1 79 ? 9.498 4.200 -13.571 1.00 67.31 79 THR A C 1
ATOM 626 O O . THR A 1 79 ? 10.620 3.929 -13.151 1.00 67.31 79 THR A O 1
ATOM 629 N N . ARG A 1 80 ? 9.135 5.442 -13.919 1.00 68.25 80 ARG A N 1
ATOM 630 C CA . ARG A 1 80 ? 9.953 6.638 -13.642 1.00 68.25 80 ARG A CA 1
ATOM 631 C C . ARG A 1 80 ? 9.64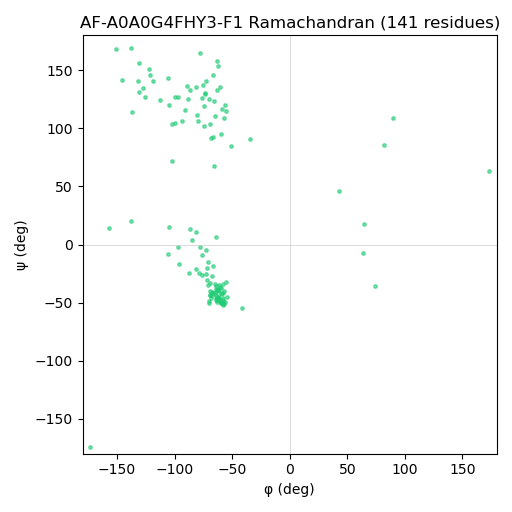6 7.214 -12.258 1.00 68.25 80 ARG A C 1
ATOM 633 O O . ARG A 1 80 ? 10.487 7.885 -11.673 1.00 68.25 80 ARG A O 1
ATOM 640 N N . GLU A 1 81 ? 8.450 6.937 -11.747 1.00 73.88 81 GLU A N 1
ATOM 641 C CA . GLU A 1 81 ? 8.004 7.372 -10.432 1.00 73.88 81 GLU A CA 1
ATOM 642 C C . GLU A 1 81 ? 8.385 6.343 -9.368 1.00 73.88 81 GLU A C 1
ATOM 644 O O . GLU A 1 81 ? 8.234 5.126 -9.560 1.00 73.88 81 GLU A O 1
ATOM 649 N N . GLY A 1 82 ? 8.891 6.849 -8.243 1.00 82.50 82 GLY A N 1
ATOM 650 C CA . GLY A 1 82 ? 9.223 6.042 -7.078 1.00 82.50 82 GLY A CA 1
ATOM 651 C C . GLY A 1 82 ? 7.990 5.349 -6.505 1.00 82.50 82 GLY A C 1
ATOM 652 O O . GLY A 1 82 ? 6.861 5.802 -6.664 1.00 82.50 82 GLY A O 1
ATOM 653 N N . PHE A 1 83 ? 8.209 4.218 -5.842 1.00 91.31 83 PHE A N 1
ATOM 654 C CA . PHE A 1 83 ? 7.141 3.524 -5.134 1.00 91.31 83 PHE A CA 1
ATOM 655 C C . PHE A 1 83 ? 6.769 4.280 -3.856 1.00 91.31 83 PHE A C 1
ATOM 657 O O . PHE A 1 83 ? 7.655 4.615 -3.065 1.00 91.31 83 PHE A O 1
ATOM 664 N N . SER A 1 84 ? 5.476 4.526 -3.640 1.00 93.38 84 SER A N 1
ATOM 665 C CA . SER A 1 84 ? 5.002 5.297 -2.488 1.00 93.38 84 SER A CA 1
ATOM 666 C C . SER A 1 84 ? 3.746 4.707 -1.833 1.00 93.38 84 SER A C 1
ATOM 668 O O . SER A 1 84 ? 3.108 3.790 -2.359 1.00 93.38 84 SER A O 1
ATOM 670 N N . PHE A 1 85 ? 3.401 5.238 -0.658 1.00 94.81 85 PHE A N 1
ATOM 671 C CA . PHE A 1 85 ? 2.187 4.890 0.072 1.00 94.81 85 PHE A CA 1
ATOM 672 C C . PHE A 1 85 ? 1.314 6.118 0.311 1.00 94.81 85 PHE A C 1
ATOM 674 O O . PHE A 1 85 ? 1.829 7.197 0.600 1.00 94.81 85 PHE A O 1
ATOM 681 N N . MET A 1 86 ? -0.004 5.925 0.294 1.00 93.88 86 MET A N 1
ATOM 682 C CA . MET A 1 86 ? -0.983 6.974 0.560 1.00 93.88 86 MET A CA 1
ATOM 683 C C . MET A 1 86 ? -2.034 6.523 1.579 1.00 93.88 86 MET A C 1
ATOM 685 O O . MET A 1 86 ? -2.651 5.466 1.449 1.00 93.88 86 MET A O 1
ATOM 689 N N . CYS A 1 87 ? -2.273 7.362 2.579 1.00 93.75 87 CYS A N 1
ATOM 690 C CA . CYS A 1 87 ? -3.426 7.256 3.465 1.00 93.75 87 CYS A CA 1
ATOM 691 C C . CYS A 1 87 ? -4.493 8.208 2.928 1.00 93.75 87 CYS A C 1
ATOM 693 O O . CYS A 1 87 ? -4.197 9.376 2.694 1.00 93.75 87 CYS A O 1
ATOM 695 N N . ARG A 1 88 ? -5.712 7.722 2.695 1.00 92.06 88 ARG A N 1
ATOM 696 C CA . ARG A 1 88 ? -6.812 8.559 2.201 1.00 92.06 88 ARG A CA 1
ATOM 697 C C . ARG A 1 88 ? -8.075 8.361 3.015 1.00 92.06 88 ARG A C 1
ATOM 699 O O . ARG A 1 88 ? -8.279 7.304 3.616 1.00 92.06 88 ARG A O 1
ATOM 706 N N . GLN A 1 89 ? -8.937 9.366 2.988 1.00 92.19 89 GLN A N 1
ATOM 707 C CA . GLN A 1 89 ? -10.310 9.198 3.426 1.00 92.19 89 GLN A CA 1
ATOM 708 C C . GLN A 1 89 ? -11.085 8.432 2.352 1.00 92.19 89 GLN A C 1
ATOM 710 O O . GLN A 1 89 ? -10.924 8.661 1.146 1.00 92.19 89 GLN A O 1
ATOM 715 N N . CYS A 1 90 ? -11.905 7.494 2.801 1.00 90.25 90 CYS A N 1
ATOM 716 C CA . CYS A 1 90 ? -12.799 6.721 1.959 1.00 90.25 90 CYS A CA 1
ATOM 717 C C . CYS A 1 90 ? -14.240 6.965 2.369 1.00 90.25 90 CYS A C 1
ATOM 719 O O . CYS A 1 90 ? -14.558 7.040 3.557 1.00 90.25 90 CYS A O 1
ATOM 721 N N . THR A 1 91 ? -15.113 7.055 1.378 1.00 89.62 91 THR A N 1
ATOM 722 C CA . THR A 1 91 ? -16.544 7.216 1.609 1.00 89.62 91 THR A CA 1
ATOM 723 C C . THR A 1 91 ? -17.182 5.872 1.998 1.00 89.62 91 THR A C 1
ATOM 725 O O . THR A 1 91 ? -16.564 4.808 1.816 1.00 89.62 91 THR A O 1
ATOM 728 N N . PRO A 1 92 ? -18.411 5.873 2.540 1.00 85.81 92 PRO A N 1
ATOM 729 C CA . PRO A 1 92 ? -19.150 4.641 2.817 1.00 85.81 92 PRO A CA 1
ATOM 730 C C . PRO A 1 92 ? -19.318 3.737 1.584 1.00 85.81 92 PRO A C 1
ATOM 732 O O . PRO A 1 92 ? -19.253 2.517 1.713 1.00 85.81 92 PRO A O 1
ATOM 735 N N . GLU A 1 93 ? -19.428 4.318 0.387 1.00 88.62 93 GLU A N 1
ATOM 736 C CA . GLU A 1 93 ? -19.602 3.614 -0.894 1.00 88.62 93 GLU A CA 1
ATOM 737 C C . GLU A 1 93 ? -18.302 2.980 -1.410 1.00 88.62 93 GLU A C 1
ATOM 739 O O . GLU A 1 93 ? -18.311 2.220 -2.379 1.00 88.62 93 GLU A O 1
ATOM 744 N N . THR A 1 94 ? -17.161 3.280 -0.781 1.00 86.25 94 THR A N 1
ATOM 745 C CA . THR A 1 94 ? -15.877 2.702 -1.181 1.00 86.25 94 THR A CA 1
ATOM 746 C C . THR A 1 94 ? -15.892 1.189 -0.938 1.00 86.25 94 THR A C 1
ATOM 748 O O . THR A 1 94 ? -15.876 0.723 0.205 1.00 86.25 94 THR A O 1
ATOM 751 N N . VAL A 1 95 ? -15.905 0.413 -2.022 1.00 88.25 95 VAL A N 1
ATOM 752 C CA . VAL A 1 95 ? -16.019 -1.052 -1.966 1.00 88.25 95 VAL A CA 1
ATOM 753 C C . VAL A 1 95 ? -14.746 -1.684 -1.401 1.00 88.25 95 VAL A C 1
ATOM 755 O O . VAL A 1 95 ? -14.807 -2.469 -0.455 1.00 88.25 95 VAL A O 1
ATOM 758 N N . THR A 1 96 ? -13.576 -1.317 -1.935 1.00 91.81 96 THR A N 1
ATOM 759 C CA . THR A 1 96 ? -12.290 -1.867 -1.491 1.00 91.81 96 THR A CA 1
ATOM 760 C C . THR A 1 96 ? -11.588 -0.905 -0.535 1.00 91.81 96 THR A C 1
ATOM 762 O O . THR A 1 96 ? -11.371 0.255 -0.874 1.00 91.81 96 THR A O 1
ATOM 765 N N . PRO A 1 97 ? -11.179 -1.353 0.665 1.00 93.38 97 PRO A N 1
ATOM 766 C CA . PRO A 1 97 ? -10.561 -0.462 1.641 1.00 93.38 97 PRO A CA 1
ATOM 767 C C . PRO A 1 97 ? -9.085 -0.144 1.327 1.00 93.38 97 PRO A C 1
ATOM 769 O O . PRO A 1 97 ? -8.444 0.593 2.074 1.00 93.38 97 PRO A O 1
ATOM 772 N N . THR A 1 98 ? -8.525 -0.729 0.265 1.00 96.06 98 THR A N 1
ATOM 773 C CA . THR A 1 98 ? -7.152 -0.521 -0.216 1.00 96.06 98 THR A CA 1
ATOM 774 C C . THR A 1 98 ? -7.081 -0.726 -1.719 1.00 96.06 98 THR A C 1
ATOM 776 O O . THR A 1 98 ? -7.996 -1.295 -2.326 1.00 96.06 98 THR A O 1
ATOM 779 N N . GLY A 1 99 ? -5.956 -0.326 -2.301 1.00 95.38 99 GLY A N 1
ATOM 780 C CA . GLY A 1 99 ? -5.629 -0.635 -3.682 1.00 95.38 99 GLY A CA 1
ATOM 781 C C . GLY A 1 99 ? -4.224 -0.188 -4.055 1.00 95.38 99 GLY A C 1
ATOM 782 O O . GLY A 1 99 ? -3.455 0.301 -3.226 1.00 95.38 99 GLY A O 1
ATOM 783 N N . TYR A 1 100 ? -3.908 -0.342 -5.332 1.00 95.00 100 TYR A N 1
ATOM 784 C CA . TYR A 1 100 ? -2.680 0.136 -5.946 1.00 95.00 100 TYR A CA 1
ATOM 785 C C . TYR A 1 100 ? -3.036 0.976 -7.173 1.00 95.00 100 TYR A C 1
ATOM 787 O O . TYR A 1 100 ? -3.886 0.576 -7.965 1.00 95.00 100 TYR A O 1
ATOM 795 N N . TYR A 1 101 ? -2.400 2.136 -7.315 1.00 91.38 101 TYR A N 1
ATOM 796 C CA . TYR A 1 101 ? -2.488 3.001 -8.487 1.00 91.38 101 TYR A CA 1
ATOM 797 C C . TYR A 1 101 ? -1.258 2.772 -9.382 1.00 91.38 101 TYR A C 1
ATOM 799 O O . TYR A 1 101 ? -0.172 3.253 -9.045 1.00 91.38 101 TYR A O 1
ATOM 807 N N . PRO A 1 102 ? -1.390 2.065 -10.525 1.00 89.00 102 PRO A N 1
ATOM 808 C CA . PRO A 1 102 ? -0.253 1.724 -11.387 1.00 89.00 102 PRO A CA 1
ATOM 809 C C . PRO A 1 102 ? 0.342 2.902 -12.161 1.00 89.00 102 PRO A C 1
ATOM 811 O O . PRO A 1 102 ? 1.464 2.791 -12.664 1.00 89.00 102 PRO A O 1
ATOM 814 N N . THR A 1 103 ? -0.424 3.984 -12.313 1.00 85.56 103 THR A N 1
ATOM 815 C CA . THR A 1 103 ? -0.023 5.221 -12.996 1.00 85.56 103 THR A CA 1
ATOM 816 C C . THR A 1 103 ? 1.014 5.975 -12.178 1.00 85.56 103 THR A C 1
ATOM 818 O O . THR A 1 103 ? 2.069 6.292 -12.711 1.00 85.56 103 THR A O 1
ATOM 821 N N . ILE A 1 104 ? 0.741 6.146 -10.881 1.00 86.50 104 ILE A N 1
ATOM 822 C CA . ILE A 1 104 ? 1.598 6.873 -9.932 1.00 86.50 104 ILE A CA 1
ATOM 823 C C . ILE A 1 104 ? 2.390 5.968 -8.978 1.00 86.50 104 ILE A C 1
ATOM 825 O O . ILE A 1 104 ? 2.830 6.381 -7.906 1.00 86.50 104 ILE A O 1
ATOM 829 N N . ASN A 1 105 ? 2.467 4.677 -9.305 1.00 89.75 105 ASN A N 1
ATOM 830 C CA . ASN A 1 105 ? 3.151 3.639 -8.536 1.00 89.75 105 ASN A CA 1
ATOM 831 C C . ASN A 1 105 ? 2.922 3.702 -7.005 1.00 89.75 105 ASN A C 1
ATOM 833 O O . ASN A 1 105 ? 3.857 3.580 -6.210 1.00 89.75 105 ASN A O 1
ATOM 837 N N . THR A 1 106 ? 1.666 3.887 -6.586 1.00 93.25 106 THR A N 1
ATOM 838 C CA . THR A 1 106 ? 1.322 4.176 -5.185 1.00 93.25 106 THR A CA 1
ATOM 839 C C . THR A 1 106 ? 0.296 3.198 -4.634 1.00 93.25 106 THR A C 1
ATOM 841 O O . THR A 1 106 ? -0.777 3.018 -5.209 1.00 93.25 106 THR A O 1
ATOM 844 N N . VAL A 1 107 ? 0.602 2.580 -3.493 1.00 96.00 107 VAL A N 1
ATOM 845 C CA . VAL A 1 107 ? -0.366 1.775 -2.729 1.00 96.00 107 VAL A CA 1
ATOM 846 C C . VAL A 1 107 ? -1.140 2.686 -1.783 1.00 96.00 107 VAL A C 1
ATOM 848 O O . VAL A 1 107 ? -0.543 3.481 -1.062 1.00 96.00 107 VAL A O 1
ATOM 851 N N . TRP A 1 108 ? -2.462 2.554 -1.745 1.00 95.19 108 TRP A N 1
ATOM 852 C CA . TRP A 1 108 ? -3.322 3.386 -0.911 1.00 95.19 108 TRP A CA 1
ATOM 853 C C . TRP A 1 108 ? -4.167 2.574 0.072 1.00 95.19 108 TRP A C 1
ATOM 855 O O . TRP A 1 108 ? -4.553 1.434 -0.199 1.00 95.19 108 TRP A O 1
ATOM 865 N N . PHE A 1 109 ? -4.480 3.197 1.210 1.00 96.06 109 PHE A N 1
ATOM 866 C CA . PHE A 1 109 ? -5.317 2.641 2.273 1.00 96.06 109 PHE A CA 1
ATOM 867 C C . PHE A 1 109 ? -6.375 3.650 2.715 1.00 96.06 109 PHE A C 1
ATOM 869 O O . PHE A 1 109 ? -6.082 4.837 2.874 1.00 96.06 109 PHE A O 1
ATOM 876 N N . CYS A 1 110 ? -7.586 3.164 2.979 1.00 94.94 110 CYS A N 1
ATOM 877 C CA . CYS A 1 110 ? -8.605 3.914 3.703 1.00 94.94 110 CYS A CA 1
ATOM 878 C C . CYS A 1 110 ? -8.187 4.055 5.166 1.00 94.94 110 CYS A C 1
ATOM 880 O O . CYS A 1 110 ? -8.281 3.093 5.929 1.00 94.94 110 CYS A O 1
ATOM 882 N N . ALA A 1 111 ? -7.717 5.234 5.558 1.00 94.06 111 ALA A N 1
ATOM 883 C CA . ALA A 1 111 ? -7.229 5.477 6.914 1.00 94.06 111 ALA A CA 1
ATOM 884 C C . ALA A 1 111 ? -8.363 5.689 7.926 1.00 94.06 111 ALA A C 1
ATOM 886 O O . ALA A 1 111 ? -8.197 5.374 9.095 1.00 94.06 111 ALA A O 1
ATOM 887 N N . ASN A 1 112 ? -9.535 6.128 7.464 1.00 93.12 112 ASN A N 1
ATOM 888 C CA . ASN A 1 112 ? -10.738 6.293 8.283 1.00 93.12 112 ASN A CA 1
ATOM 889 C C . ASN A 1 112 ? -11.525 4.990 8.514 1.00 93.12 112 ASN A C 1
ATOM 891 O O . ASN A 1 112 ? -12.668 5.007 8.970 1.00 93.12 112 ASN A O 1
ATOM 895 N N . ARG A 1 113 ? -10.950 3.835 8.156 1.00 90.44 113 ARG A N 1
ATOM 896 C CA . ARG A 1 113 ? -11.521 2.521 8.467 1.00 90.44 113 ARG A CA 1
ATOM 897 C C . ARG A 1 113 ? -10.723 1.864 9.579 1.00 90.44 113 ARG A C 1
ATOM 899 O O . ARG A 1 113 ? -9.503 1.959 9.617 1.00 90.44 113 ARG A O 1
ATOM 906 N N . LYS A 1 114 ? -11.416 1.140 10.459 1.00 90.31 114 LYS A N 1
ATOM 907 C CA . LYS A 1 114 ? -10.762 0.369 11.520 1.00 90.31 114 LYS A CA 1
ATOM 908 C C . LYS A 1 114 ? -10.021 -0.822 10.923 1.00 90.31 114 LYS A C 1
ATOM 910 O O . LYS A 1 114 ? -10.618 -1.659 10.246 1.00 90.31 114 LYS A O 1
ATOM 915 N N . TRP A 1 115 ? -8.733 -0.917 11.229 1.00 94.00 115 TRP A N 1
ATOM 916 C CA . TRP A 1 115 ? -7.854 -1.966 10.734 1.00 94.00 115 TRP A CA 1
ATOM 917 C C . TRP A 1 115 ? -7.397 -2.891 11.858 1.00 94.00 115 TRP A C 1
ATOM 919 O O . TRP A 1 115 ? -6.773 -2.472 12.827 1.00 94.00 115 TRP A O 1
ATOM 929 N N . GLY A 1 116 ? -7.638 -4.191 11.698 1.00 94.00 116 GLY A N 1
ATOM 930 C CA . GLY A 1 116 ? -6.916 -5.194 12.475 1.00 94.00 116 GLY A CA 1
ATOM 931 C C . GLY A 1 116 ? -5.476 -5.301 11.971 1.00 94.00 116 GLY A C 1
ATOM 932 O O . GLY A 1 116 ? -5.241 -5.291 10.765 1.00 94.00 116 GLY A O 1
ATOM 933 N N . ARG A 1 117 ? -4.492 -5.463 12.864 1.00 90.69 117 ARG A N 1
ATOM 934 C CA . ARG A 1 117 ? -3.070 -5.569 12.462 1.00 90.69 117 ARG A CA 1
ATOM 935 C C . ARG A 1 117 ? -2.832 -6.670 11.422 1.00 90.69 117 ARG A C 1
ATOM 937 O O . ARG A 1 117 ? -2.144 -6.448 10.431 1.00 90.69 117 ARG A O 1
ATOM 944 N N . SER A 1 118 ? -3.422 -7.849 11.624 1.00 93.00 118 SER A N 1
ATOM 945 C CA . SER A 1 118 ? -3.268 -8.983 10.704 1.00 93.00 118 SER A CA 1
ATOM 946 C C . SER A 1 118 ? -3.930 -8.732 9.348 1.00 93.00 118 SER A C 1
ATOM 948 O O . SER A 1 118 ? -3.330 -9.040 8.317 1.00 93.00 118 SER A O 1
ATOM 950 N N . SER A 1 119 ? -5.134 -8.145 9.327 1.00 94.50 119 SER A N 1
ATOM 951 C CA . SER A 1 119 ? -5.830 -7.831 8.073 1.00 94.50 119 SER A CA 1
ATOM 952 C C . SER A 1 119 ? -5.123 -6.716 7.308 1.00 94.50 119 SER A C 1
ATOM 954 O O . SER A 1 119 ? -4.943 -6.842 6.097 1.00 94.50 119 SER A O 1
ATOM 956 N N . PHE A 1 120 ? -4.623 -5.694 8.010 1.00 95.62 120 PHE A N 1
ATOM 957 C CA . PHE A 1 120 ? -3.810 -4.637 7.416 1.00 95.62 120 PHE A CA 1
ATOM 958 C C . PHE A 1 120 ? -2.539 -5.197 6.781 1.00 95.62 120 PHE A C 1
ATOM 960 O O . PHE A 1 120 ? -2.269 -4.938 5.615 1.00 95.62 120 PHE A O 1
ATOM 967 N N . ASN A 1 121 ? -1.776 -6.015 7.512 1.00 95.19 121 ASN A N 1
ATOM 968 C CA . ASN A 1 121 ? -0.528 -6.585 7.000 1.00 95.19 121 ASN A CA 1
ATOM 969 C C . ASN A 1 121 ? -0.755 -7.482 5.777 1.00 95.19 121 ASN A C 1
ATOM 971 O O . ASN A 1 121 ? 0.033 -7.447 4.829 1.00 95.19 121 ASN A O 1
ATOM 975 N N . SER A 1 122 ? -1.833 -8.271 5.783 1.00 95.69 122 SER A N 1
ATOM 976 C CA . SER A 1 122 ? -2.218 -9.080 4.626 1.00 95.69 122 SER A CA 1
ATOM 977 C C . SER A 1 122 ? -2.557 -8.200 3.419 1.00 95.69 122 SER A C 1
ATOM 979 O O . SER A 1 122 ? -2.021 -8.423 2.331 1.00 95.69 122 SER A O 1
ATOM 981 N N . ALA A 1 123 ? -3.374 -7.160 3.621 1.00 96.31 123 ALA A N 1
ATOM 982 C CA . ALA A 1 123 ? -3.751 -6.213 2.575 1.00 96.31 123 ALA A CA 1
ATOM 983 C C . ALA A 1 123 ? -2.534 -5.453 2.028 1.00 96.31 123 ALA A C 1
ATOM 985 O O . ALA A 1 123 ? -2.356 -5.381 0.817 1.00 96.31 123 ALA A O 1
ATOM 986 N N . LEU A 1 124 ? -1.654 -4.957 2.900 1.00 97.12 124 LEU A N 1
ATOM 987 C CA . LEU A 1 124 ? -0.416 -4.286 2.512 1.00 97.12 124 LEU A CA 1
ATOM 988 C C . LEU A 1 124 ? 0.448 -5.180 1.633 1.00 97.12 124 LEU A C 1
ATOM 990 O O . LEU A 1 124 ? 0.843 -4.773 0.544 1.00 97.12 124 LEU A O 1
ATOM 994 N N . ARG A 1 125 ? 0.706 -6.414 2.074 1.00 97.00 125 ARG A N 1
ATOM 995 C CA . ARG A 1 125 ? 1.504 -7.360 1.292 1.00 97.00 125 ARG A CA 1
ATOM 996 C C . ARG A 1 125 ? 0.870 -7.633 -0.072 1.00 97.00 125 ARG A C 1
ATOM 998 O O . ARG A 1 125 ? 1.589 -7.705 -1.060 1.00 97.00 125 ARG A O 1
ATOM 1005 N N . HIS A 1 126 ? -0.452 -7.785 -0.118 1.00 96.69 126 HIS A N 1
ATOM 1006 C CA . HIS A 1 126 ? -1.186 -8.019 -1.357 1.00 96.69 126 HIS A CA 1
ATOM 1007 C C . HIS A 1 126 ? -1.063 -6.839 -2.334 1.00 96.69 126 HIS A C 1
ATOM 1009 O O . HIS A 1 126 ? -0.741 -7.049 -3.497 1.00 96.69 126 HIS A O 1
ATOM 1015 N N . GLN A 1 127 ? -1.237 -5.598 -1.869 1.00 97.62 127 GLN A N 1
ATOM 1016 C CA . GLN A 1 127 ? -1.123 -4.430 -2.749 1.00 97.62 127 GLN A CA 1
ATOM 1017 C C . GLN A 1 127 ? 0.325 -4.149 -3.184 1.00 97.62 127 GLN A C 1
ATOM 1019 O O . GLN A 1 127 ? 0.562 -3.761 -4.326 1.00 97.62 127 GLN A O 1
ATOM 1024 N N . VAL A 1 128 ? 1.311 -4.398 -2.316 1.00 97.00 128 VAL A N 1
ATOM 1025 C CA . VAL A 1 128 ? 2.738 -4.319 -2.683 1.00 97.00 128 VAL A CA 1
ATOM 1026 C C . VAL A 1 128 ? 3.096 -5.369 -3.741 1.00 97.00 128 VAL A C 1
ATOM 1028 O O . VAL A 1 128 ? 3.893 -5.083 -4.631 1.00 97.00 128 VAL A O 1
ATOM 1031 N N . LEU A 1 129 ? 2.492 -6.562 -3.685 1.00 96.38 129 LEU A N 1
ATOM 1032 C CA . LEU A 1 129 ? 2.675 -7.587 -4.714 1.00 96.38 129 LEU A CA 1
ATOM 1033 C C . LEU A 1 129 ? 2.150 -7.114 -6.077 1.00 96.38 129 LEU A C 1
ATOM 1035 O O . LEU A 1 129 ? 2.875 -7.222 -7.062 1.00 96.38 129 LEU A O 1
ATOM 1039 N N . HIS A 1 130 ? 0.956 -6.509 -6.129 1.00 94.88 130 HIS A N 1
ATOM 1040 C CA . HIS A 1 130 ? 0.434 -5.906 -7.367 1.00 94.88 130 HIS A CA 1
ATOM 1041 C C . HIS A 1 130 ? 1.366 -4.835 -7.930 1.00 94.88 130 HIS A C 1
ATOM 1043 O O . HIS A 1 130 ? 1.606 -4.792 -9.137 1.00 94.88 130 HIS A O 1
ATOM 1049 N N . ALA A 1 131 ? 1.933 -3.995 -7.060 1.00 94.12 131 ALA A N 1
ATOM 1050 C CA . ALA A 1 131 ? 2.921 -3.008 -7.473 1.00 94.12 131 ALA A CA 1
ATOM 1051 C C . ALA A 1 131 ? 4.169 -3.667 -8.071 1.00 94.12 131 ALA A C 1
ATOM 1053 O O . ALA A 1 131 ? 4.624 -3.279 -9.149 1.00 94.12 131 ALA A O 1
ATOM 1054 N N . PHE A 1 132 ? 4.697 -4.689 -7.397 1.00 94.31 132 PHE A N 1
ATOM 1055 C CA . PHE A 1 132 ? 5.864 -5.437 -7.854 1.00 94.31 132 PHE A CA 1
ATOM 1056 C C . PHE A 1 132 ? 5.628 -6.090 -9.219 1.00 94.31 132 PHE A C 1
ATOM 1058 O O . PHE A 1 132 ? 6.439 -5.905 -10.129 1.00 94.31 132 PHE A O 1
ATOM 1065 N N . ASP A 1 133 ? 4.508 -6.792 -9.389 1.00 93.25 133 ASP A N 1
ATOM 1066 C CA . ASP A 1 133 ? 4.163 -7.452 -10.648 1.00 93.25 133 ASP A CA 1
ATOM 1067 C C . ASP A 1 133 ? 3.951 -6.450 -11.787 1.00 93.25 133 ASP A C 1
ATOM 1069 O O . ASP A 1 133 ? 4.460 -6.663 -12.889 1.00 93.25 133 ASP A O 1
ATOM 1073 N N . SER A 1 134 ? 3.289 -5.324 -11.511 1.00 90.81 134 SER A N 1
ATOM 1074 C CA . SER A 1 134 ? 3.106 -4.231 -12.473 1.00 90.81 134 SER A CA 1
ATOM 1075 C C . SER A 1 134 ? 4.445 -3.670 -12.962 1.00 90.81 134 SER A C 1
ATOM 1077 O O . S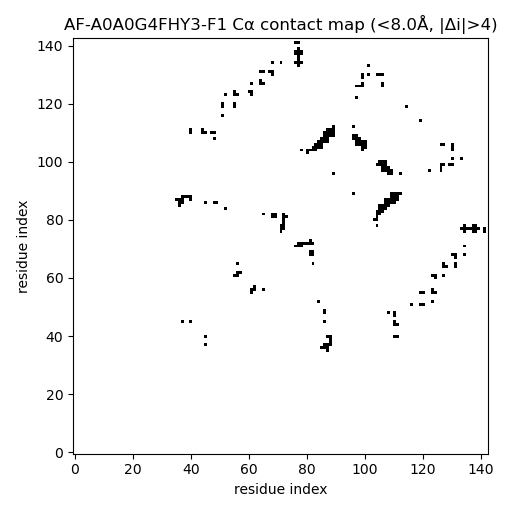ER A 1 134 ? 4.683 -3.576 -14.170 1.00 90.81 134 SER A O 1
ATOM 1079 N N . VAL A 1 135 ? 5.356 -3.327 -12.045 1.00 89.19 135 VAL A N 1
ATOM 1080 C CA . VAL A 1 135 ? 6.665 -2.758 -12.408 1.00 89.19 135 VAL A CA 1
ATOM 1081 C C . VAL A 1 135 ? 7.537 -3.787 -13.125 1.00 89.19 135 VAL A C 1
ATOM 1083 O O . VAL A 1 135 ? 8.163 -3.446 -14.132 1.00 89.19 135 VAL A O 1
ATOM 1086 N N . ARG A 1 136 ? 7.540 -5.046 -12.669 1.00 90.12 136 ARG A N 1
ATOM 1087 C CA . ARG A 1 136 ? 8.266 -6.139 -13.328 1.00 90.12 136 ARG A CA 1
ATOM 1088 C C . ARG A 1 136 ? 7.776 -6.352 -14.758 1.00 90.12 136 ARG A C 1
ATOM 1090 O O . ARG A 1 136 ? 8.587 -6.320 -15.676 1.00 90.12 136 ARG A O 1
ATOM 1097 N N . ALA A 1 137 ? 6.466 -6.469 -14.967 1.00 88.44 137 ALA A N 1
ATOM 1098 C CA . ALA A 1 137 ? 5.900 -6.657 -16.302 1.00 88.44 137 ALA A CA 1
ATOM 1099 C C . ALA A 1 137 ? 6.257 -5.499 -17.252 1.00 88.44 137 ALA A C 1
ATOM 1101 O O . ALA A 1 137 ? 6.532 -5.721 -18.431 1.00 88.44 137 ALA A O 1
ATOM 1102 N N . LYS A 1 138 ? 6.296 -4.256 -16.751 1.00 85.56 138 LYS A N 1
ATOM 1103 C CA . LYS A 1 138 ? 6.756 -3.099 -17.538 1.00 85.56 138 LYS A CA 1
ATOM 1104 C C . LYS A 1 138 ? 8.262 -3.141 -17.825 1.00 85.56 138 LYS A C 1
ATOM 1106 O O . LYS A 1 138 ? 8.680 -2.654 -18.871 1.00 85.56 138 LYS A O 1
ATOM 1111 N N . ALA A 1 139 ? 9.075 -3.673 -16.912 1.00 84.31 139 ALA A N 1
ATOM 1112 C CA . ALA A 1 139 ? 10.512 -3.840 -17.117 1.00 84.31 139 ALA A CA 1
ATOM 1113 C C . ALA A 1 139 ? 10.812 -4.913 -18.173 1.00 84.31 139 ALA A C 1
ATOM 1115 O O . ALA A 1 139 ? 11.631 -4.660 -19.052 1.00 84.31 139 ALA A O 1
ATOM 1116 N N . ASP A 1 140 ? 10.108 -6.045 -18.129 1.00 83.12 140 ASP A N 1
ATOM 1117 C CA . ASP A 1 140 ? 10.277 -7.152 -19.078 1.00 83.12 140 ASP A CA 1
ATOM 1118 C C . ASP A 1 140 ? 9.880 -6.748 -20.507 1.00 83.12 140 ASP A C 1
ATOM 1120 O O . ASP A 1 140 ? 10.520 -7.162 -21.462 1.00 83.12 140 ASP A O 1
ATOM 1124 N N . ARG A 1 141 ? 8.878 -5.870 -20.674 1.00 79.31 141 ARG A N 1
ATOM 1125 C CA . ARG A 1 141 ? 8.495 -5.318 -21.992 1.00 79.31 141 ARG A CA 1
ATOM 1126 C C . ARG A 1 141 ? 9.501 -4.321 -22.584 1.00 79.31 141 ARG A C 1
ATOM 1128 O O . ARG A 1 141 ? 9.354 -3.952 -23.744 1.00 79.31 141 ARG A O 1
ATOM 1135 N N . ARG A 1 142 ? 10.440 -3.804 -21.784 1.00 67.81 142 ARG A N 1
ATOM 1136 C CA . ARG A 1 142 ? 11.439 -2.797 -22.199 1.00 67.81 142 ARG A CA 1
ATOM 1137 C C . ARG A 1 142 ? 12.848 -3.376 -22.372 1.00 67.81 142 ARG A C 1
ATOM 1139 O O . ARG A 1 142 ? 13.736 -2.625 -22.770 1.00 67.81 142 ARG A O 1
ATOM 1146 N N . ALA A 1 143 ? 13.056 -4.631 -21.980 1.00 60.03 143 ALA A N 1
ATOM 1147 C CA . ALA A 1 143 ? 14.317 -5.357 -22.115 1.00 60.03 143 ALA A CA 1
ATOM 1148 C C . ALA A 1 143 ? 14.407 -6.020 -23.494 1.00 60.03 143 ALA A C 1
ATOM 1150 O O . ALA A 1 143 ? 15.549 -6.117 -23.991 1.00 60.03 143 ALA A O 1
#

Nearest PDB structures (foldseek):
  5zr1-assembly1_C  TM=2.645E-01  e=7.355E+00  Saccharomyces cerevisiae S288C

InterPro domains:
  IPR019165 Peptidase M76, ATP23 [PF09768] (61-140)

Foldseek 3Di:
DDDDDDPPPPPVPPDDDDDDDDPDPDDPDPDPPPPPAPVDDDPVLVVVLVVLLVVLCPPPLNVVLLVVQQVCCVVVAQDVAHAEEGEDADDPPPPDQWAADLVRNYTYGHSPDDDDSVRSSVRSSVRSVVSSVNRVVRRVVVD

Organism: NCBI:txid1169474

Secondary structure (DSSP, 8-state):
-PPP--TTTTTGGG-----------------------STT--HHHHHHHHHHHHHHHTSHHHHHHHHHHHHHHHTT-S-SSPPEEEEE---TT-S-SEEEETTTTEEEEETTS---HHHHHHHHHHHHHHHHHHHHHHHHTT-

Radius of gyration: 16.81 Å; Cα contacts (8 Å, |Δi|>4): 148; chains: 1; bounding box: 49×42×37 Å

Solvent-accessible surface area (backbone atoms only — not comparable to full-atom values): 8744 Å² total; per-residue (Å²): 134,87,80,84,85,68,83,66,75,78,63,68,85,78,64,84,94,76,82,84,89,78,91,72,86,72,78,92,66,89,66,78,78,75,87,60,71,50,86,78,49,53,72,63,32,52,50,50,39,53,50,50,51,54,59,38,40,68,38,65,73,41,35,56,47,52,55,49,43,45,56,32,24,78,68,63,39,43,34,87,55,60,69,48,79,42,60,26,66,62,60,92,83,52,82,65,64,54,46,60,41,82,89,67,37,28,36,38,36,36,27,81,51,94,71,53,72,70,60,46,37,52,50,50,43,52,31,51,47,54,51,42,52,53,35,49,56,41,28,65,76,72,109

Sequence (143 aa):
MQRGWDPLAKLKDSLPSFLSSGSVETPEKDLPCPVQSDDGLSEEERRECRFLIRKGSDHRKTREMIEALQRMAERGKGTREGFSFMCRQCTPETVTPTGYYPTINTVWFCANRKWGRSSFNSALRHQVLHAFDSVRAKADRRA

Mean predicted aligned error: 12.23 Å